Protein AF-A0A358MN19-F1 (afdb_monomer_lite)

Radius of gyration: 15.85 Å; chains: 1; bounding box: 38×30×49 Å

Structure (mmCIF, N/CA/C/O backbone):
data_AF-A0A358MN19-F1
#
_entry.id   AF-A0A358MN19-F1
#
loop_
_atom_site.group_PDB
_atom_site.id
_atom_site.type_symbol
_atom_site.label_atom_id
_atom_site.label_alt_id
_atom_site.label_comp_id
_atom_site.label_asym_id
_atom_site.label_entity_id
_atom_site.label_seq_id
_atom_site.pdbx_PDB_ins_code
_atom_site.Cartn_x
_atom_site.Cartn_y
_atom_site.Cartn_z
_atom_site.occupancy
_atom_site.B_iso_or_equiv
_atom_site.auth_seq_id
_atom_site.auth_comp_id
_atom_site.auth_asym_id
_atom_site.auth_atom_id
_atom_site.pdbx_PDB_model_num
ATOM 1 N N . MET A 1 1 ? -12.871 -6.082 -0.296 1.00 84.94 1 MET A N 1
ATOM 2 C CA . MET A 1 1 ? -11.988 -5.619 -1.390 1.00 84.94 1 MET A CA 1
ATOM 3 C C . MET A 1 1 ? -11.300 -6.821 -2.016 1.00 84.94 1 MET A C 1
ATOM 5 O O . MET A 1 1 ? -10.920 -7.725 -1.287 1.00 84.94 1 MET A O 1
ATOM 9 N N . THR A 1 2 ? -11.130 -6.836 -3.333 1.00 85.75 2 THR A N 1
ATOM 10 C CA . THR A 1 2 ? -10.336 -7.847 -4.039 1.00 85.75 2 THR A CA 1
ATOM 11 C C . THR A 1 2 ? -9.072 -7.194 -4.586 1.00 85.75 2 THR A C 1
ATOM 13 O O . THR A 1 2 ? -9.150 -6.105 -5.149 1.00 85.75 2 THR A O 1
ATOM 16 N N . VAL A 1 3 ? -7.920 -7.827 -4.403 1.00 84.62 3 VAL A N 1
ATOM 17 C CA . VAL A 1 3 ? -6.608 -7.352 -4.848 1.00 84.62 3 VAL A CA 1
ATOM 18 C C . VAL A 1 3 ? -6.085 -8.327 -5.893 1.00 84.62 3 VAL A C 1
ATOM 20 O O . VAL A 1 3 ? -5.994 -9.520 -5.626 1.00 84.62 3 VAL A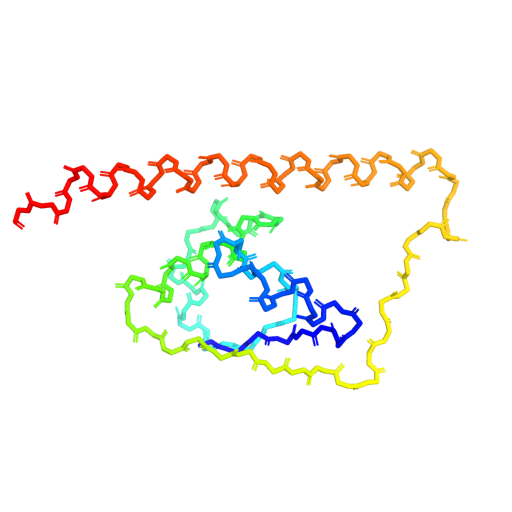 O 1
ATOM 23 N N . GLY A 1 4 ? -5.786 -7.826 -7.085 1.00 83.25 4 GLY A N 1
ATOM 24 C CA . GLY A 1 4 ? -5.181 -8.601 -8.157 1.00 83.25 4 GLY A CA 1
ATOM 25 C C . GLY A 1 4 ? -3.668 -8.632 -8.005 1.00 83.25 4 GLY A C 1
ATOM 26 O O . GLY A 1 4 ? -3.041 -7.575 -7.941 1.00 83.25 4 GLY A O 1
ATOM 27 N N . MET A 1 5 ? -3.074 -9.818 -7.954 1.00 76.31 5 MET A N 1
ATOM 28 C CA . MET A 1 5 ? -1.630 -10.009 -7.856 1.00 76.31 5 MET A CA 1
ATOM 29 C C . MET A 1 5 ? -1.084 -10.576 -9.152 1.00 76.31 5 MET A C 1
ATOM 31 O O . MET A 1 5 ? -1.734 -11.350 -9.847 1.00 76.31 5 MET A O 1
ATOM 35 N N . ILE A 1 6 ? 0.143 -10.182 -9.474 1.00 75.19 6 ILE A N 1
ATOM 36 C CA . ILE A 1 6 ? 0.849 -10.713 -10.633 1.00 75.19 6 ILE A CA 1
ATOM 37 C C . ILE A 1 6 ? 1.562 -12.001 -10.195 1.00 75.19 6 ILE A C 1
ATOM 39 O O . ILE A 1 6 ? 2.402 -11.933 -9.286 1.00 75.19 6 ILE A O 1
ATOM 43 N N . PRO A 1 7 ? 1.297 -13.152 -10.841 1.00 64.44 7 PRO A N 1
ATOM 44 C CA . PRO A 1 7 ? 1.733 -14.469 -10.364 1.00 64.44 7 PRO A CA 1
ATOM 45 C C . PRO A 1 7 ? 3.259 -14.613 -10.253 1.00 64.44 7 PRO A C 1
ATOM 47 O O . PRO A 1 7 ? 3.758 -15.342 -9.398 1.00 64.44 7 PRO A O 1
ATOM 50 N N . LYS A 1 8 ? 4.031 -13.836 -11.030 1.00 64.44 8 LYS A N 1
ATOM 51 C CA . LYS A 1 8 ? 5.508 -13.806 -10.987 1.00 64.44 8 LYS A CA 1
ATOM 52 C C . LYS A 1 8 ? 6.091 -13.524 -9.590 1.00 64.44 8 LYS A C 1
ATOM 54 O O . LYS A 1 8 ? 7.227 -13.909 -9.319 1.00 64.44 8 LYS A O 1
ATOM 59 N N . TRP A 1 9 ? 5.328 -12.876 -8.707 1.00 61.25 9 TRP A N 1
ATOM 60 C CA . TRP A 1 9 ? 5.757 -12.493 -7.355 1.00 61.25 9 TRP A CA 1
ATOM 61 C C . TRP A 1 9 ? 5.030 -13.254 -6.239 1.00 61.25 9 TRP A C 1
ATOM 63 O O . TRP A 1 9 ? 5.109 -12.856 -5.080 1.00 61.25 9 TRP A O 1
ATOM 73 N N . ARG A 1 10 ? 4.331 -14.351 -6.558 1.00 61.94 10 ARG A N 1
ATOM 74 C CA . ARG A 1 10 ? 3.505 -15.107 -5.605 1.00 61.94 10 ARG A CA 1
ATOM 75 C C . ARG A 1 10 ? 4.251 -15.523 -4.332 1.00 61.94 10 ARG A C 1
ATOM 77 O O . ARG A 1 10 ? 3.770 -15.257 -3.238 1.00 61.94 10 ARG A O 1
ATOM 84 N N . TRP A 1 11 ? 5.462 -16.059 -4.475 1.00 58.25 11 TRP A N 1
ATOM 85 C CA . TRP A 1 11 ? 6.314 -16.470 -3.351 1.00 58.25 11 TRP A CA 1
ATOM 86 C C . TRP A 1 11 ? 6.756 -15.293 -2.467 1.00 58.25 11 TRP A C 1
ATOM 88 O O . TRP A 1 11 ? 6.865 -15.436 -1.253 1.00 58.25 11 TRP A O 1
ATOM 98 N N . VAL A 1 12 ? 6.963 -14.106 -3.052 1.00 60.53 12 VAL A N 1
ATOM 99 C CA . VAL A 1 12 ? 7.254 -12.884 -2.286 1.00 60.53 12 VAL A CA 1
ATOM 100 C C . VAL A 1 12 ? 6.023 -12.449 -1.501 1.00 60.53 12 VAL A C 1
ATOM 102 O O . VAL A 1 12 ? 6.168 -11.970 -0.387 1.00 60.53 12 VAL A O 1
ATOM 105 N N . ASN A 1 13 ? 4.823 -12.611 -2.058 1.00 59.31 13 ASN A N 1
ATOM 106 C CA . ASN A 1 13 ? 3.578 -12.171 -1.428 1.00 59.31 13 ASN A CA 1
ATOM 107 C C . ASN A 1 13 ? 3.118 -13.105 -0.300 1.00 59.31 13 ASN A C 1
ATOM 109 O O . ASN A 1 13 ? 2.630 -12.621 0.715 1.00 59.31 13 ASN A O 1
ATOM 113 N N . GLU A 1 14 ? 3.306 -14.419 -0.452 1.00 60.03 14 GLU A N 1
ATOM 114 C CA . GLU A 1 14 ? 2.973 -15.419 0.575 1.00 60.03 14 GLU A CA 1
ATOM 115 C C . GLU A 1 14 ? 3.856 -15.283 1.831 1.00 60.03 14 GLU A C 1
ATOM 117 O O . GLU A 1 14 ? 3.375 -15.468 2.943 1.00 60.03 14 GLU A O 1
ATOM 122 N N . LEU A 1 15 ? 5.118 -14.859 1.688 1.00 52.31 15 LEU A N 1
ATOM 123 C CA . LEU A 1 15 ? 6.016 -14.571 2.821 1.00 52.31 15 LEU A CA 1
ATOM 124 C C . LEU A 1 15 ? 5.704 -13.243 3.536 1.00 52.31 15 LEU A C 1
ATOM 126 O O . LEU A 1 15 ? 6.325 -12.912 4.547 1.00 52.31 15 LEU A O 1
ATOM 130 N N . ASN A 1 16 ? 4.767 -12.459 3.005 1.00 54.06 16 ASN A N 1
ATOM 131 C CA . ASN A 1 16 ? 4.615 -11.041 3.301 1.00 54.06 16 ASN A CA 1
ATOM 132 C C . ASN A 1 16 ? 3.277 -10.684 3.949 1.00 54.06 16 ASN A C 1
ATOM 134 O O . ASN A 1 16 ? 2.753 -9.600 3.721 1.00 54.06 16 ASN A O 1
ATOM 138 N N . GLU A 1 17 ? 2.763 -11.516 4.855 1.00 52.00 17 GLU A N 1
ATOM 139 C CA . GLU A 1 17 ? 1.608 -11.149 5.700 1.00 52.00 17 GLU A CA 1
ATOM 140 C C . GLU A 1 17 ? 1.825 -9.825 6.472 1.00 52.00 17 GLU A C 1
ATOM 142 O O . GLU A 1 17 ? 0.878 -9.129 6.842 1.00 52.00 17 GLU A O 1
ATOM 147 N N . SER A 1 18 ? 3.090 -9.447 6.697 1.00 51.16 18 SER A N 1
ATOM 148 C CA . SER A 1 18 ? 3.480 -8.189 7.345 1.00 51.16 18 SER A CA 1
ATOM 149 C C . SER A 1 18 ? 3.706 -7.013 6.391 1.00 51.16 18 SER A C 1
ATOM 151 O O . SER A 1 18 ? 3.747 -5.874 6.865 1.00 51.16 18 SER A O 1
ATOM 153 N N . ILE A 1 19 ? 3.863 -7.252 5.084 1.00 58.16 19 ILE A N 1
ATOM 154 C CA . ILE A 1 19 ? 4.021 -6.179 4.098 1.00 58.16 19 ILE A CA 1
ATOM 155 C C . ILE A 1 19 ? 2.644 -5.846 3.536 1.00 58.16 19 ILE A C 1
ATOM 157 O O . ILE A 1 19 ? 1.864 -6.734 3.194 1.00 58.16 19 ILE A O 1
ATOM 161 N N . PRO A 1 20 ? 2.306 -4.559 3.457 1.00 61.53 20 PRO A N 1
ATOM 162 C CA . PRO A 1 20 ? 1.023 -4.185 2.921 1.00 61.53 20 PRO A CA 1
ATOM 163 C C . PRO A 1 20 ? 0.882 -4.592 1.453 1.00 61.53 20 PRO A C 1
ATOM 165 O O . PRO A 1 20 ? 1.823 -4.524 0.661 1.00 61.53 20 PRO A O 1
ATOM 168 N N . LEU A 1 21 ? -0.331 -5.027 1.105 1.00 67.88 21 LEU A N 1
ATOM 169 C CA . LEU A 1 21 ? -0.710 -5.422 -0.247 1.00 67.88 21 LEU A CA 1
ATOM 170 C C . LEU A 1 21 ? -0.635 -4.197 -1.160 1.00 67.88 21 LEU A C 1
ATOM 172 O O . LEU A 1 21 ? -1.612 -3.446 -1.270 1.00 67.88 21 LEU A O 1
ATOM 176 N N . LEU A 1 22 ? 0.536 -4.012 -1.764 1.00 68.38 22 LEU A N 1
ATOM 177 C CA . LEU A 1 22 ? 0.849 -2.951 -2.705 1.00 68.38 22 LEU A CA 1
A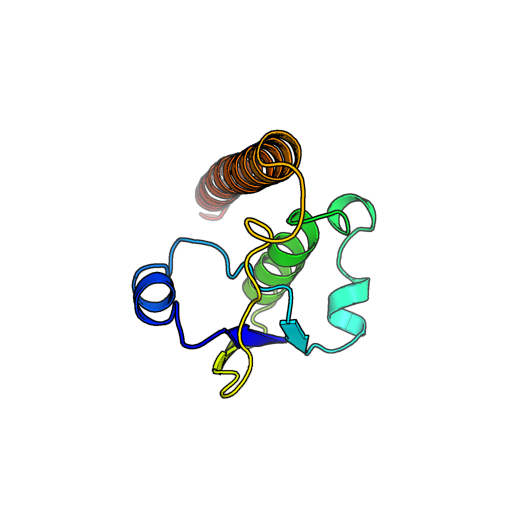TOM 178 C C . LEU A 1 22 ? 0.628 -3.476 -4.126 1.00 68.38 22 LEU A C 1
ATOM 180 O O . LEU A 1 22 ? 1.543 -3.972 -4.785 1.00 68.38 22 LEU A O 1
ATOM 184 N N . SER A 1 23 ? -0.624 -3.432 -4.564 1.00 74.25 23 SER A N 1
ATOM 185 C CA . SER A 1 23 ? -0.997 -3.698 -5.946 1.00 74.25 23 SER A CA 1
ATOM 186 C C . SER A 1 23 ? -1.925 -2.599 -6.429 1.00 74.25 23 SER A C 1
ATOM 188 O O . SER A 1 23 ? -2.977 -2.340 -5.837 1.00 74.25 23 SER A O 1
ATOM 190 N N . GLY A 1 24 ? -1.568 -2.014 -7.571 1.00 73.00 24 GLY A N 1
ATOM 191 C CA . GLY A 1 24 ? -2.400 -1.036 -8.266 1.00 73.00 24 GLY A CA 1
ATOM 192 C C . GLY A 1 24 ? -3.668 -1.634 -8.888 1.00 73.00 24 GLY A C 1
ATOM 193 O O . GLY A 1 24 ? -4.486 -0.890 -9.420 1.00 73.00 24 GLY A O 1
ATOM 194 N N . GLN A 1 25 ? -3.849 -2.959 -8.848 1.00 83.94 25 GLN A N 1
ATOM 195 C CA . GLN A 1 25 ? -5.011 -3.642 -9.419 1.00 83.94 25 GLN A CA 1
ATOM 196 C C . GLN A 1 25 ? -5.933 -4.112 -8.298 1.00 83.94 25 GLN A C 1
ATOM 198 O O . GLN A 1 25 ? -5.628 -5.066 -7.582 1.00 83.94 25 GLN A O 1
ATOM 203 N N . ARG A 1 26 ? -7.061 -3.421 -8.105 1.00 86.81 26 ARG A N 1
ATOM 204 C CA . ARG A 1 26 ? -7.996 -3.696 -7.006 1.00 86.81 26 ARG A CA 1
ATOM 205 C C . ARG A 1 26 ? -9.431 -3.463 -7.453 1.00 86.81 26 ARG A C 1
ATOM 207 O O . ARG A 1 26 ? -9.712 -2.517 -8.179 1.00 86.81 26 ARG A O 1
ATOM 214 N N . ALA A 1 27 ? -10.340 -4.294 -6.962 1.00 88.06 27 ALA 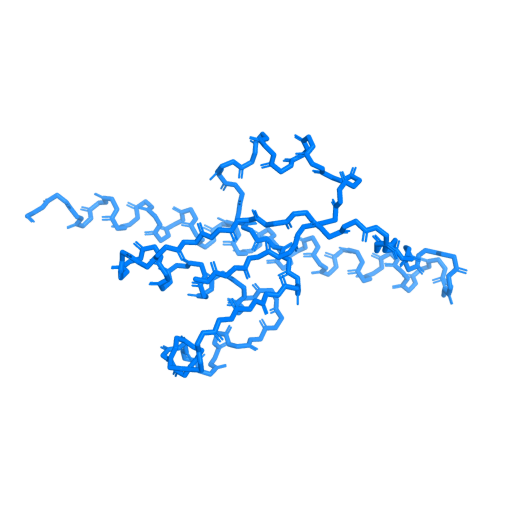A N 1
ATOM 215 C CA . ALA A 1 27 ? -11.774 -4.116 -7.121 1.00 88.06 27 ALA A CA 1
ATOM 216 C C . ALA A 1 27 ? -12.422 -3.933 -5.746 1.00 88.06 27 ALA A C 1
ATOM 218 O O . ALA A 1 27 ? -12.233 -4.734 -4.823 1.00 88.06 27 ALA A O 1
ATOM 219 N N . MET A 1 28 ? -13.197 -2.866 -5.587 1.00 88.38 28 MET A N 1
ATOM 220 C CA . MET A 1 28 ? -13.892 -2.570 -4.340 1.00 88.38 28 MET A CA 1
ATOM 221 C C . MET A 1 28 ? -15.170 -1.781 -4.581 1.00 88.38 28 MET A C 1
ATOM 223 O O . MET A 1 28 ? -15.349 -1.175 -5.634 1.00 88.38 28 MET A O 1
ATOM 227 N N . LYS A 1 29 ? -16.055 -1.785 -3.580 1.00 88.81 29 LYS A N 1
ATOM 228 C CA . LYS A 1 29 ? -17.223 -0.907 -3.575 1.00 88.81 29 LYS A CA 1
ATOM 229 C C . LYS A 1 29 ? -16.768 0.547 -3.492 1.00 88.81 29 LYS A C 1
ATOM 231 O O . LYS A 1 29 ? -15.854 0.859 -2.729 1.00 88.81 29 LYS A O 1
ATOM 236 N N . ARG A 1 30 ? -17.455 1.422 -4.226 1.00 89.25 30 ARG A N 1
ATOM 237 C CA . ARG A 1 30 ? -17.203 2.868 -4.228 1.00 89.25 30 ARG A CA 1
ATOM 238 C C . ARG A 1 30 ? -17.265 3.471 -2.824 1.00 89.25 30 ARG A C 1
ATOM 240 O O . ARG A 1 30 ? -16.390 4.248 -2.470 1.00 89.25 30 ARG A O 1
ATOM 247 N N . GLU A 1 31 ? -18.227 3.033 -2.019 1.00 89.19 31 GLU A N 1
ATOM 248 C CA . GLU A 1 31 ? -18.402 3.459 -0.624 1.00 89.19 31 GLU A CA 1
ATOM 249 C C . GLU A 1 31 ? -17.101 3.335 0.182 1.00 89.19 31 GLU A C 1
ATOM 251 O O . GLU A 1 31 ? -16.728 4.248 0.900 1.00 89.19 31 GLU A O 1
ATOM 256 N N . ILE A 1 32 ? -16.349 2.243 0.007 1.00 86.38 32 ILE A N 1
ATOM 257 C CA . ILE A 1 32 ? -15.090 2.006 0.730 1.00 86.38 32 ILE A CA 1
ATOM 258 C C . ILE A 1 32 ? -14.012 3.012 0.293 1.00 86.38 32 ILE A C 1
ATOM 260 O O . ILE A 1 32 ? -13.207 3.462 1.103 1.00 86.38 32 ILE A O 1
ATOM 264 N N . PHE A 1 33 ? -13.991 3.375 -0.990 1.00 87.06 33 PHE A N 1
ATOM 265 C CA . PHE A 1 33 ? -13.044 4.352 -1.525 1.00 87.06 33 PHE A CA 1
ATOM 266 C C . PHE A 1 33 ? -13.342 5.773 -1.032 1.00 87.06 33 PHE A C 1
ATOM 268 O O . PHE A 1 33 ? -12.426 6.526 -0.702 1.00 87.06 33 PHE A O 1
ATOM 275 N N . GLU A 1 34 ? -14.622 6.134 -0.949 1.00 88.69 34 GLU A N 1
ATOM 276 C CA . GLU A 1 34 ? -15.057 7.459 -0.497 1.00 88.69 34 GLU A CA 1
ATOM 277 C C . GLU A 1 34 ? -14.746 7.713 0.981 1.00 88.69 34 GLU A C 1
ATOM 279 O O . GLU A 1 34 ? -14.487 8.852 1.360 1.00 88.69 34 GLU A O 1
ATOM 284 N N . GLN A 1 35 ? -14.670 6.654 1.788 1.00 87.44 35 GLN A N 1
ATOM 285 C CA . GLN A 1 35 ? -14.330 6.725 3.212 1.00 87.44 35 GLN A CA 1
ATOM 286 C C . GLN A 1 35 ? -12.848 7.028 3.473 1.00 87.44 35 GLN A C 1
ATOM 288 O O . GLN A 1 35 ? -12.479 7.413 4.581 1.00 87.44 35 GLN A O 1
ATOM 293 N N . VAL A 1 36 ? -11.980 6.874 2.468 1.00 85.69 36 VAL A N 1
ATOM 294 C CA . VAL A 1 36 ? -10.569 7.250 2.591 1.00 85.69 36 VAL A CA 1
ATOM 295 C C . VAL A 1 36 ? -10.420 8.765 2.399 1.00 85.69 36 VAL A C 1
ATOM 297 O O . VAL A 1 36 ? -10.824 9.262 1.342 1.00 85.69 36 VAL A O 1
ATOM 300 N N . PRO A 1 37 ? -9.804 9.496 3.352 1.00 83.69 37 PRO A N 1
ATOM 301 C CA . PRO A 1 37 ? -9.532 10.929 3.228 1.00 83.69 37 PRO A CA 1
ATOM 302 C C . PRO A 1 37 ? -8.746 11.271 1.960 1.00 83.69 37 PRO A C 1
ATOM 304 O O . PRO A 1 37 ? -7.819 10.548 1.592 1.00 83.69 37 PRO A O 1
ATOM 307 N N . GLU A 1 38 ? -9.062 12.399 1.318 1.00 85.00 38 GLU A N 1
ATOM 308 C CA . GLU A 1 38 ? -8.411 12.811 0.064 1.00 85.00 38 GLU A CA 1
ATOM 309 C C . GLU A 1 38 ? -6.892 12.968 0.187 1.00 85.00 38 GLU A C 1
ATOM 311 O O . GLU A 1 38 ? -6.153 12.631 -0.742 1.00 85.00 38 GLU A O 1
ATOM 316 N N . ASP A 1 39 ? -6.407 13.390 1.354 1.00 81.62 39 ASP A N 1
ATOM 317 C CA . ASP A 1 39 ? -4.977 13.534 1.627 1.00 81.62 39 ASP A CA 1
ATOM 318 C C . ASP A 1 39 ? -4.213 12.212 1.538 1.00 81.62 39 ASP A C 1
ATOM 320 O O . ASP A 1 39 ? -3.041 12.202 1.158 1.00 81.62 39 ASP A O 1
ATOM 324 N N . LEU A 1 40 ? -4.892 11.097 1.822 1.00 80.06 40 LEU A N 1
ATOM 325 C CA . LEU A 1 40 ? -4.341 9.748 1.744 1.00 80.06 40 LEU A CA 1
ATOM 326 C C . LEU A 1 40 ? -4.549 9.105 0.368 1.00 80.06 40 LEU A C 1
ATOM 328 O O . LEU A 1 40 ? -4.011 8.032 0.117 1.00 80.06 40 LEU A O 1
ATOM 332 N N . ARG A 1 41 ? -5.255 9.754 -0.570 1.00 81.12 41 ARG A N 1
ATOM 333 C CA . ARG A 1 41 ? -5.488 9.228 -1.930 1.00 81.12 41 ARG A CA 1
ATOM 334 C C . ARG A 1 41 ? -4.299 9.419 -2.887 1.00 81.12 41 ARG A C 1
ATOM 336 O O . ARG A 1 41 ? -4.465 9.368 -4.104 1.00 81.12 41 ARG A O 1
ATOM 343 N N . LYS A 1 42 ? -3.086 9.651 -2.370 1.00 81.12 42 LYS A N 1
ATOM 344 C CA . LYS A 1 42 ? -1.903 10.023 -3.166 1.00 81.12 42 LYS A CA 1
ATOM 345 C C . LYS A 1 42 ? -0.846 8.919 -3.205 1.00 81.12 42 LYS A C 1
ATOM 347 O O . LYS A 1 42 ? -0.312 8.501 -2.179 1.00 81.12 42 LYS A O 1
ATOM 352 N N . GLY A 1 43 ? -0.454 8.521 -4.417 1.00 79.00 43 GLY A N 1
ATOM 353 C CA . GLY A 1 43 ? 0.602 7.524 -4.633 1.00 79.00 43 GLY A CA 1
ATOM 354 C C . GLY A 1 43 ? 0.312 6.221 -3.887 1.00 79.00 43 GLY A C 1
ATOM 355 O O . GLY A 1 43 ? -0.837 5.814 -3.793 1.00 79.00 43 GLY A O 1
ATOM 356 N N . TYR A 1 44 ? 1.336 5.602 -3.301 1.00 76.12 44 TYR A N 1
ATOM 357 C CA . TYR A 1 44 ? 1.185 4.346 -2.555 1.00 76.12 44 TYR A CA 1
ATOM 358 C C . TYR A 1 44 ? 0.386 4.480 -1.246 1.00 76.12 44 TYR A C 1
ATOM 360 O O . TYR A 1 44 ? -0.009 3.473 -0.676 1.00 76.12 44 TYR A O 1
ATOM 368 N N . GLN A 1 45 ? 0.105 5.699 -0.765 1.00 79.56 45 GLN A N 1
ATOM 369 C CA . GLN A 1 45 ? -0.634 5.905 0.491 1.00 79.56 45 GLN A CA 1
ATOM 370 C C . GLN A 1 45 ? -2.097 5.468 0.381 1.00 79.56 45 GLN A C 1
ATOM 372 O O . GLN A 1 45 ? -2.698 5.080 1.381 1.00 79.56 45 GLN A O 1
ATOM 377 N N . ILE A 1 46 ? -2.663 5.495 -0.829 1.00 85.62 46 ILE A N 1
ATOM 378 C CA . ILE A 1 46 ? -4.062 5.124 -1.038 1.00 85.62 46 ILE A CA 1
ATOM 379 C C . ILE A 1 46 ? -4.274 3.631 -0.828 1.00 85.62 46 ILE A C 1
ATOM 381 O O . ILE A 1 46 ? -5.226 3.221 -0.177 1.00 85.62 46 ILE A O 1
ATOM 385 N N . GLU A 1 47 ? -3.353 2.815 -1.330 1.00 84.06 47 GLU A N 1
ATOM 386 C CA . GLU A 1 47 ? -3.402 1.359 -1.222 1.00 84.06 47 GLU A CA 1
ATOM 387 C C . GLU A 1 47 ? -3.387 0.920 0.246 1.00 84.06 47 GLU A C 1
ATOM 389 O O . GLU A 1 47 ? -4.151 0.049 0.665 1.00 84.06 47 GLU A O 1
ATOM 394 N N . GLU A 1 48 ? -2.584 1.614 1.042 1.00 79.75 48 GLU A N 1
ATOM 395 C CA . GLU A 1 48 ? -2.479 1.449 2.485 1.00 79.75 48 GLU A CA 1
ATOM 396 C C . GLU A 1 48 ? -3.722 1.874 3.236 1.00 79.75 48 GLU A C 1
ATOM 398 O O . GLU A 1 48 ? -4.213 1.135 4.086 1.00 79.75 48 GLU A O 1
ATOM 403 N N . ALA A 1 49 ? -4.243 3.060 2.929 1.00 84.31 49 ALA A N 1
ATOM 404 C CA . ALA A 1 49 ? -5.433 3.571 3.583 1.00 84.31 49 ALA A CA 1
ATOM 405 C C . ALA A 1 49 ? -6.636 2.654 3.319 1.00 84.31 49 ALA A C 1
ATOM 407 O O . ALA A 1 49 ? -7.410 2.376 4.233 1.00 84.31 49 ALA A O 1
ATOM 408 N N . LEU A 1 50 ? -6.749 2.110 2.102 1.00 86.44 50 LEU A N 1
ATOM 409 C CA . LEU A 1 50 ? -7.783 1.141 1.739 1.00 86.44 50 LEU A CA 1
ATOM 410 C C . LEU A 1 50 ? -7.591 -0.203 2.460 1.00 86.44 50 LEU A C 1
ATOM 412 O O . LEU A 1 50 ? -8.572 -0.783 2.931 1.00 86.44 50 LEU A O 1
ATOM 416 N N . ASN A 1 51 ? -6.350 -0.693 2.581 1.00 83.12 51 ASN A N 1
ATOM 417 C CA . ASN A 1 51 ? -6.028 -1.883 3.379 1.00 83.12 51 ASN A CA 1
ATOM 418 C C . ASN A 1 51 ? -6.402 -1.690 4.853 1.00 83.12 51 ASN A C 1
ATOM 420 O O . ASN A 1 51 ? -7.104 -2.527 5.421 1.00 83.12 51 ASN A O 1
ATOM 424 N N . TYR A 1 52 ? -5.964 -0.581 5.452 1.00 81.50 52 TYR A N 1
ATOM 425 C CA . TYR A 1 52 ? -6.229 -0.249 6.848 1.00 81.50 52 TYR A CA 1
ATOM 426 C C . TYR A 1 52 ? -7.727 -0.122 7.108 1.00 81.50 52 TYR A C 1
ATOM 428 O O . TYR A 1 52 ? -8.233 -0.770 8.016 1.00 81.50 52 TYR A O 1
ATOM 436 N N . TYR A 1 53 ? -8.451 0.622 6.267 1.00 85.81 53 TYR A N 1
ATOM 437 C CA . TYR A 1 53 ? -9.899 0.766 6.388 1.00 85.81 53 TYR A CA 1
ATOM 438 C C . TYR A 1 53 ? -10.614 -0.588 6.309 1.00 85.81 53 TYR A C 1
ATOM 440 O O . TYR A 1 53 ? -11.509 -0.860 7.108 1.00 85.81 53 TYR A O 1
ATOM 448 N N . CYS A 1 54 ? -10.221 -1.462 5.376 1.00 83.75 54 CYS A N 1
ATOM 449 C CA . CYS A 1 54 ? -10.823 -2.791 5.293 1.00 83.75 54 CYS A CA 1
ATOM 450 C C . CYS A 1 54 ? -10.521 -3.630 6.545 1.00 83.75 54 CYS A C 1
ATOM 452 O O . CYS A 1 54 ? -11.416 -4.312 7.035 1.00 83.75 54 CYS A O 1
ATOM 454 N N . GLN A 1 55 ? -9.299 -3.543 7.083 1.00 81.12 55 GLN A N 1
ATOM 455 C CA . GLN A 1 55 ? -8.887 -4.253 8.296 1.00 81.12 55 GLN A CA 1
ATOM 456 C C . GLN A 1 55 ? -9.586 -3.729 9.561 1.00 81.12 55 GLN A C 1
ATOM 458 O O . GLN A 1 55 ? -9.888 -4.517 10.447 1.00 81.12 55 GLN A O 1
ATOM 463 N N . THR A 1 56 ? -9.855 -2.425 9.671 1.00 81.69 56 THR A N 1
ATOM 464 C CA . THR A 1 56 ? -10.530 -1.849 10.848 1.00 81.69 56 THR A CA 1
ATOM 465 C C . THR A 1 56 ? -12.044 -2.005 10.843 1.00 81.69 56 THR A C 1
ATOM 467 O O . THR A 1 56 ? -12.649 -1.866 11.896 1.00 81.69 56 THR A O 1
ATOM 470 N N . ASN A 1 57 ? -12.652 -2.247 9.681 1.00 83.38 57 ASN A N 1
ATOM 471 C CA . ASN A 1 57 ? -14.106 -2.371 9.522 1.00 83.38 57 ASN A CA 1
ATOM 472 C C . ASN A 1 57 ? -14.543 -3.819 9.224 1.00 83.38 57 ASN A C 1
ATOM 474 O O . ASN A 1 57 ? -15.591 -4.021 8.603 1.00 83.38 57 ASN A O 1
ATOM 478 N N . ASP A 1 58 ? -13.704 -4.806 9.571 1.00 80.81 58 ASP A N 1
ATOM 479 C CA . ASP A 1 58 ? -13.922 -6.248 9.356 1.00 80.81 58 ASP A CA 1
ATOM 480 C C . ASP A 1 58 ? -14.380 -6.610 7.928 1.00 80.81 58 ASP A C 1
ATOM 482 O O . ASP A 1 58 ? -15.124 -7.564 7.679 1.00 80.81 58 ASP A O 1
ATOM 486 N N . GLN A 1 59 ? -13.926 -5.838 6.937 1.00 83.25 59 GLN A N 1
ATOM 487 C CA . GLN A 1 59 ? -14.265 -6.065 5.538 1.00 83.25 59 GLN A CA 1
ATOM 488 C C . GLN A 1 59 ? -13.370 -7.161 4.966 1.00 83.25 59 GLN A C 1
ATOM 490 O O . GLN A 1 59 ? -12.143 -7.084 5.026 1.00 83.25 59 GLN A O 1
ATOM 495 N N . ARG A 1 60 ? -13.969 -8.155 4.298 1.00 81.12 60 ARG A N 1
ATOM 496 C CA . ARG A 1 60 ? -13.192 -9.221 3.648 1.00 81.12 60 ARG A CA 1
ATOM 497 C C . ARG A 1 60 ? -12.270 -8.661 2.562 1.00 81.12 60 ARG A C 1
ATOM 499 O O . ARG A 1 60 ? -12.740 -8.068 1.584 1.00 81.12 60 ARG A O 1
ATOM 506 N N . VAL A 1 61 ? -10.969 -8.914 2.703 1.00 81.56 61 VAL A N 1
ATOM 507 C CA . VAL A 1 61 ? -9.953 -8.686 1.669 1.00 81.56 61 VAL A CA 1
ATOM 508 C C . VAL A 1 61 ? -9.581 -10.031 1.052 1.00 81.56 61 VAL A C 1
ATOM 510 O O . VAL A 1 61 ? -9.246 -10.964 1.773 1.00 81.56 61 VAL A O 1
ATOM 513 N N . LYS A 1 62 ? -9.695 -10.156 -0.273 1.00 82.06 62 LYS A N 1
ATOM 514 C CA . LYS A 1 62 ? -9.298 -11.358 -1.019 1.00 82.06 62 LYS A CA 1
ATOM 515 C C . LYS A 1 62 ? -8.217 -11.014 -2.027 1.00 82.06 62 LYS A C 1
ATOM 517 O O . LYS A 1 62 ? -8.288 -9.968 -2.666 1.00 82.06 62 LYS A O 1
ATOM 522 N N . THR A 1 63 ? -7.280 -11.925 -2.206 1.00 79.69 63 THR A N 1
ATOM 523 C CA . THR A 1 63 ? -6.214 -11.817 -3.198 1.00 79.69 63 THR A CA 1
ATOM 524 C C . THR A 1 63 ? -6.514 -12.795 -4.329 1.00 79.69 63 THR A C 1
ATOM 526 O O . THR A 1 63 ? -6.841 -13.948 -4.055 1.00 79.69 63 THR A O 1
ATOM 529 N N . ILE A 1 64 ? -6.474 -12.334 -5.577 1.00 82.31 64 ILE A N 1
ATOM 530 C CA . ILE A 1 64 ? -6.636 -13.170 -6.773 1.00 82.31 64 ILE A CA 1
ATOM 531 C C . ILE A 1 64 ? -5.393 -13.037 -7.643 1.00 82.31 64 ILE A C 1
ATOM 533 O O . ILE A 1 64 ? -4.869 -11.934 -7.789 1.00 82.31 64 ILE A O 1
ATOM 537 N N . ASP A 1 65 ? -4.935 -14.137 -8.227 1.00 79.00 65 ASP A N 1
ATOM 538 C CA . ASP A 1 65 ? -3.862 -14.088 -9.215 1.00 79.00 65 ASP A CA 1
ATOM 539 C C . ASP A 1 65 ? -4.442 -13.686 -10.572 1.00 79.00 65 ASP A C 1
ATOM 541 O O . ASP A 1 65 ? -5.491 -14.173 -10.997 1.00 79.00 65 ASP A O 1
ATOM 545 N N . LEU A 1 66 ? -3.778 -12.740 -11.228 1.00 78.75 66 LEU A N 1
ATOM 546 C CA . LEU A 1 66 ? -4.135 -12.272 -12.557 1.00 78.75 66 LEU A CA 1
ATOM 547 C C . LEU A 1 66 ? -3.189 -12.902 -13.574 1.00 78.75 66 LEU A C 1
ATOM 549 O O . LEU A 1 66 ? -2.132 -12.356 -13.904 1.00 78.75 66 LEU A O 1
ATOM 553 N N . ASP A 1 67 ? -3.586 -14.080 -14.043 1.00 70.75 67 ASP A N 1
ATOM 554 C CA . ASP A 1 67 ? -2.853 -14.835 -15.050 1.00 70.75 67 ASP A CA 1
ATOM 555 C C . ASP A 1 67 ? -2.848 -14.100 -16.399 1.00 70.75 67 ASP A C 1
ATOM 557 O O . ASP A 1 67 ? -3.833 -13.488 -16.812 1.00 70.75 67 ASP A O 1
ATOM 561 N N . GLY A 1 68 ? -1.705 -14.134 -17.087 1.00 70.38 68 GLY A N 1
ATOM 562 C CA . GLY A 1 68 ? -1.524 -13.487 -18.392 1.00 70.38 68 GLY A CA 1
ATOM 563 C C . GLY A 1 68 ? -1.174 -11.994 -18.349 1.00 70.38 68 GLY A C 1
ATOM 564 O O . GLY A 1 68 ? -0.964 -11.397 -19.403 1.00 70.38 68 GLY A O 1
ATOM 565 N N . ILE A 1 69 ? -1.057 -11.379 -17.164 1.00 68.44 69 ILE A N 1
ATOM 566 C CA . ILE A 1 69 ? -0.569 -9.999 -17.035 1.00 68.44 69 ILE A CA 1
ATOM 567 C C . ILE A 1 69 ? 0.934 -10.002 -16.749 1.00 68.44 69 ILE A C 1
ATOM 569 O O . ILE A 1 69 ? 1.374 -10.268 -15.631 1.00 68.44 69 ILE A O 1
ATOM 573 N N . GLU A 1 70 ? 1.739 -9.626 -17.741 1.00 61.97 70 GLU A N 1
ATOM 574 C CA . GLU A 1 70 ? 3.157 -9.337 -17.529 1.00 61.97 70 GLU A CA 1
ATOM 575 C C . GLU A 1 70 ? 3.371 -7.848 -17.241 1.00 61.97 70 GLU A C 1
ATOM 577 O O . GLU A 1 70 ? 3.027 -6.970 -18.036 1.00 61.97 70 GLU A O 1
ATOM 582 N N . HIS A 1 71 ? 3.978 -7.537 -16.092 1.00 62.78 71 HIS A N 1
ATOM 583 C CA . HIS A 1 71 ? 4.428 -6.176 -15.831 1.00 62.78 71 HIS A CA 1
ATOM 584 C C . HIS A 1 71 ? 5.686 -5.899 -16.655 1.00 62.78 71 HIS A C 1
ATOM 586 O O . HIS A 1 71 ? 6.774 -6.379 -16.325 1.00 62.78 71 HIS A O 1
ATOM 592 N N . LEU A 1 72 ? 5.547 -5.103 -17.717 1.00 58.56 72 LEU A N 1
ATOM 593 C CA . LEU A 1 72 ? 6.694 -4.562 -18.435 1.00 58.56 72 LEU A CA 1
ATOM 594 C C . LEU A 1 72 ? 7.511 -3.710 -17.459 1.00 58.56 72 LEU A C 1
ATOM 596 O O . LEU A 1 72 ? 7.070 -2.649 -17.012 1.00 58.56 72 LEU A O 1
ATOM 600 N N . GLN A 1 73 ? 8.705 -4.184 -17.109 1.00 56.22 73 GLN A N 1
ATOM 601 C CA . GLN A 1 73 ? 9.628 -3.419 -16.280 1.00 56.22 73 GLN A CA 1
ATOM 602 C C . GLN A 1 73 ? 9.924 -2.089 -16.981 1.00 56.22 73 GLN A C 1
ATOM 604 O O . GLN A 1 73 ? 10.051 -2.045 -18.200 1.00 56.22 73 GLN A O 1
ATOM 609 N N . LYS A 1 74 ? 10.017 -0.989 -16.226 1.00 54.16 74 LYS A N 1
ATOM 610 C CA . LYS A 1 74 ? 10.307 0.351 -16.781 1.00 54.16 74 LYS A CA 1
ATOM 611 C C . LYS A 1 74 ? 11.754 0.497 -17.276 1.00 54.16 74 LYS A C 1
ATOM 613 O O . LYS A 1 74 ? 12.061 1.429 -18.010 1.00 54.16 74 LYS A O 1
ATOM 618 N N . ILE A 1 75 ? 12.622 -0.440 -16.899 1.00 54.16 75 ILE A N 1
ATOM 619 C CA . ILE A 1 75 ? 14.073 -0.429 -17.129 1.00 54.16 75 ILE A CA 1
ATOM 620 C C . ILE A 1 75 ? 14.487 -0.418 -18.620 1.00 54.16 75 ILE A C 1
ATOM 622 O O . ILE A 1 75 ? 15.426 0.306 -18.935 1.00 54.16 75 ILE A O 1
ATOM 626 N N . PRO A 1 76 ? 13.820 -1.112 -19.565 1.00 52.59 76 PRO A N 1
ATOM 627 C CA . PRO A 1 76 ? 14.215 -1.100 -20.968 1.00 52.59 76 PRO A CA 1
ATOM 628 C C . PRO A 1 76 ? 13.620 0.068 -21.779 1.00 52.59 76 PRO A C 1
ATOM 630 O O . PRO A 1 76 ? 13.931 0.179 -22.959 1.00 52.59 76 PRO A O 1
ATOM 633 N N . LYS A 1 77 ? 12.758 0.930 -21.203 1.00 55.72 77 LYS A N 1
ATOM 634 C CA . LYS A 1 77 ? 12.004 1.955 -21.965 1.00 55.72 77 LYS A CA 1
ATOM 635 C C . LYS A 1 77 ? 12.437 3.411 -21.750 1.00 55.72 77 LYS A C 1
ATOM 637 O O . LYS A 1 77 ? 11.991 4.269 -22.505 1.00 55.72 77 LYS A O 1
ATOM 642 N N . SER A 1 78 ? 13.290 3.732 -20.778 1.00 51.53 78 SER A N 1
ATOM 643 C CA . SER A 1 78 ? 13.798 5.102 -20.614 1.00 51.53 78 SER A CA 1
ATOM 644 C C . SER A 1 78 ? 15.230 5.114 -20.096 1.00 51.53 78 SER A C 1
ATOM 646 O O . SER A 1 78 ? 15.610 4.242 -19.320 1.00 51.53 78 SER A O 1
ATOM 648 N N . ASN A 1 79 ? 16.011 6.119 -20.518 1.00 61.25 79 ASN A N 1
ATOM 649 C CA . ASN A 1 79 ? 17.380 6.405 -20.068 1.00 61.25 79 ASN A CA 1
ATOM 650 C C . ASN A 1 79 ? 17.622 5.910 -18.635 1.00 61.25 79 ASN A C 1
ATOM 652 O O . ASN A 1 79 ? 16.965 6.402 -17.716 1.00 61.25 79 ASN A O 1
ATOM 656 N N . PHE A 1 80 ? 18.547 4.964 -18.454 1.00 62.78 80 PHE A N 1
ATOM 657 C CA . PHE A 1 80 ? 18.819 4.211 -17.217 1.00 62.78 80 PHE A CA 1
ATOM 658 C C . PHE A 1 80 ? 18.725 5.047 -15.919 1.00 62.78 80 PHE A C 1
ATOM 660 O O . PHE A 1 80 ? 18.111 4.637 -14.934 1.00 62.78 80 PHE A O 1
ATOM 667 N N . LEU A 1 81 ? 19.235 6.282 -15.953 1.00 67.12 81 LEU A N 1
ATOM 668 C CA . LEU A 1 81 ? 19.212 7.252 -14.848 1.00 67.12 81 LEU A CA 1
ATOM 669 C C . LEU A 1 81 ? 17.798 7.698 -14.419 1.00 67.12 81 LEU A C 1
ATOM 671 O O . LEU A 1 81 ? 17.546 7.925 -13.236 1.00 67.12 81 LEU A O 1
ATOM 675 N N . SER A 1 82 ? 16.866 7.837 -15.363 1.00 67.38 82 SER A N 1
ATOM 676 C CA . SER A 1 82 ? 15.470 8.226 -15.104 1.00 67.38 82 SER A CA 1
ATOM 677 C C . SER A 1 82 ? 14.669 7.090 -14.466 1.00 67.38 82 SER A C 1
ATOM 679 O O . SER A 1 82 ? 13.921 7.322 -13.513 1.00 67.38 82 SER A O 1
ATOM 681 N N . GLY A 1 83 ? 14.891 5.856 -14.932 1.00 65.12 83 GLY A N 1
ATOM 682 C CA . GLY A 1 83 ? 14.308 4.655 -14.344 1.00 65.12 83 GLY A CA 1
ATOM 683 C C . GLY A 1 83 ? 14.781 4.464 -12.904 1.00 65.12 83 GLY A C 1
ATOM 684 O O . GLY A 1 83 ? 13.959 4.278 -12.008 1.00 65.12 83 GLY A O 1
ATOM 685 N N . LEU A 1 84 ? 16.086 4.626 -12.661 1.00 75.50 84 LEU A N 1
ATOM 686 C CA . LEU A 1 84 ?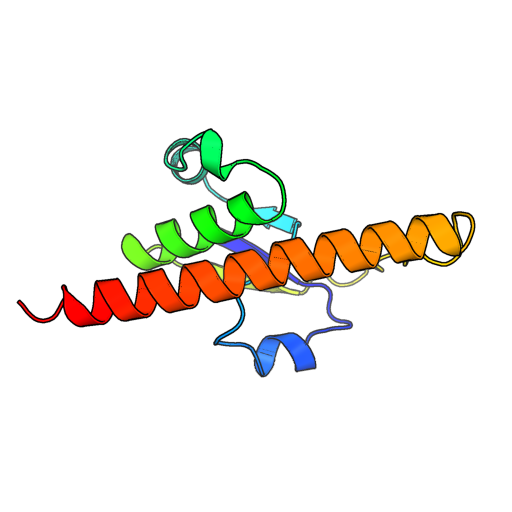 16.687 4.475 -11.337 1.00 75.50 84 LEU A CA 1
ATOM 687 C C . LEU A 1 84 ? 16.124 5.481 -10.315 1.00 75.50 84 LEU A C 1
ATOM 689 O O . LEU A 1 84 ? 15.736 5.089 -9.216 1.00 75.50 84 LEU A O 1
ATOM 693 N N . LYS A 1 85 ? 15.985 6.766 -10.684 1.00 78.38 85 LYS A N 1
ATOM 694 C CA . LYS A 1 85 ? 15.341 7.780 -9.821 1.00 78.38 85 LYS A CA 1
ATOM 695 C C . LYS A 1 85 ? 13.891 7.420 -9.485 1.00 78.38 85 LYS A C 1
ATOM 697 O O . LYS A 1 85 ? 13.455 7.630 -8.354 1.00 78.38 85 LYS A O 1
ATOM 702 N N . GLY A 1 86 ? 13.150 6.864 -10.446 1.00 72.94 86 GLY A N 1
ATOM 703 C CA . GLY A 1 86 ? 11.792 6.365 -10.226 1.00 72.94 86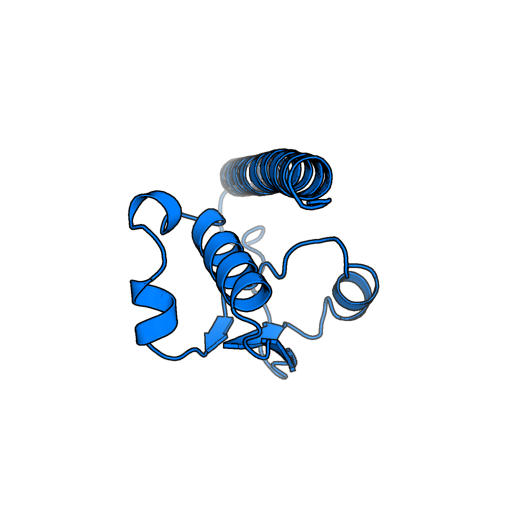 GLY A CA 1
ATOM 704 C C . GLY A 1 86 ? 11.745 5.220 -9.211 1.00 72.94 86 GLY A C 1
ATOM 705 O O . GLY A 1 86 ? 10.913 5.248 -8.304 1.00 72.94 86 GLY A O 1
ATOM 706 N N . TYR A 1 87 ? 12.675 4.266 -9.315 1.00 76.62 87 TYR A N 1
ATOM 707 C CA . TYR A 1 87 ? 12.818 3.170 -8.353 1.00 76.62 87 TYR A CA 1
ATOM 708 C C . TYR A 1 87 ? 13.165 3.674 -6.950 1.00 76.62 87 TYR A C 1
ATOM 710 O O . TYR A 1 87 ? 12.489 3.299 -5.997 1.00 76.62 87 TYR A O 1
ATOM 718 N N . PHE A 1 88 ? 14.139 4.578 -6.811 1.00 80.88 88 PHE A N 1
ATOM 719 C CA . PHE A 1 88 ? 14.474 5.167 -5.510 1.00 80.88 88 PHE A CA 1
ATOM 720 C C . PHE A 1 88 ? 13.296 5.926 -4.895 1.00 80.88 88 PHE A C 1
ATOM 722 O O . PHE A 1 88 ? 13.018 5.772 -3.707 1.00 80.88 88 PHE A O 1
ATOM 729 N N . LYS A 1 89 ? 12.557 6.702 -5.698 1.00 79.81 89 LYS A N 1
ATOM 730 C CA . LYS A 1 89 ? 11.365 7.419 -5.227 1.00 79.81 89 LYS A CA 1
ATOM 731 C C . LYS A 1 89 ? 10.279 6.456 -4.741 1.00 79.81 89 LYS A C 1
ATOM 733 O O . LYS A 1 89 ? 9.663 6.723 -3.713 1.00 79.81 89 LYS A O 1
ATOM 738 N N . MET A 1 90 ? 10.062 5.345 -5.446 1.00 80.06 90 MET A N 1
ATOM 739 C CA . MET A 1 90 ? 9.133 4.295 -5.022 1.00 80.06 90 MET A CA 1
ATOM 740 C C . MET A 1 90 ? 9.590 3.646 -3.714 1.00 80.06 90 MET A C 1
ATOM 742 O O . MET A 1 90 ? 8.814 3.613 -2.765 1.00 80.06 90 MET A O 1
ATOM 746 N N . ILE A 1 91 ? 10.843 3.183 -3.645 1.00 81.19 91 ILE A N 1
ATOM 747 C CA . ILE A 1 91 ? 11.407 2.549 -2.444 1.00 81.19 91 ILE A CA 1
ATOM 748 C C . ILE A 1 91 ? 11.271 3.486 -1.242 1.00 81.19 91 ILE A C 1
ATOM 750 O O . ILE A 1 91 ? 10.835 3.058 -0.179 1.00 81.19 91 ILE A O 1
ATOM 754 N N . TRP A 1 92 ? 11.555 4.778 -1.418 1.00 83.75 92 TRP A N 1
ATOM 755 C CA . TRP A 1 92 ? 11.390 5.781 -0.369 1.00 83.75 92 TRP A CA 1
ATOM 756 C C . TRP A 1 92 ? 9.934 5.934 0.088 1.00 83.75 92 TRP A C 1
ATOM 758 O O . TRP A 1 92 ? 9.659 6.007 1.285 1.00 83.75 92 TRP A O 1
ATOM 768 N N . GLN A 1 93 ? 8.987 5.980 -0.853 1.00 79.06 93 GLN A N 1
ATOM 769 C CA . GLN A 1 93 ? 7.562 6.081 -0.532 1.00 79.06 93 GLN A CA 1
ATOM 770 C C . GLN A 1 93 ? 7.065 4.847 0.230 1.00 79.06 93 GLN A C 1
ATOM 772 O O . GLN A 1 93 ? 6.393 5.006 1.249 1.00 79.06 93 GLN A O 1
ATOM 777 N N . VAL A 1 94 ? 7.448 3.646 -0.212 1.00 78.94 94 VAL A N 1
ATOM 778 C CA . VAL A 1 94 ? 7.109 2.379 0.453 1.00 78.94 94 VAL A CA 1
ATOM 779 C C . VAL A 1 94 ? 7.757 2.296 1.837 1.00 78.94 94 VAL A C 1
ATOM 781 O O . VAL A 1 94 ? 7.082 1.969 2.808 1.00 78.94 94 VAL A O 1
ATOM 784 N N . ALA A 1 95 ? 9.030 2.674 1.975 1.00 80.94 95 ALA A N 1
ATOM 785 C CA . ALA A 1 95 ? 9.720 2.688 3.264 1.00 80.94 95 ALA A CA 1
ATOM 786 C C . ALA A 1 95 ? 9.059 3.655 4.258 1.00 80.94 95 ALA A C 1
ATOM 788 O O . ALA A 1 95 ? 8.825 3.297 5.411 1.00 80.94 95 ALA A O 1
ATOM 789 N N . LYS A 1 96 ? 8.694 4.865 3.811 1.00 82.00 96 LYS A N 1
ATOM 790 C CA . LYS A 1 96 ? 7.990 5.846 4.648 1.00 82.00 96 LYS A CA 1
ATOM 791 C C . LYS A 1 96 ? 6.651 5.297 5.139 1.00 82.00 96 LYS A C 1
ATOM 793 O O . LYS A 1 96 ? 6.342 5.418 6.320 1.00 82.00 96 LYS A O 1
ATOM 798 N N . ILE A 1 97 ? 5.879 4.690 4.242 1.00 75.62 97 ILE A N 1
ATOM 799 C CA . ILE A 1 97 ? 4.616 4.024 4.571 1.00 75.62 97 ILE A CA 1
ATOM 800 C C . ILE A 1 97 ? 4.837 2.931 5.613 1.00 75.62 97 ILE A C 1
ATOM 802 O O . ILE A 1 97 ? 4.124 2.890 6.611 1.00 75.62 97 ILE A O 1
ATOM 806 N N . PHE A 1 98 ? 5.846 2.084 5.413 1.00 75.69 98 PHE A N 1
ATOM 807 C CA . PHE A 1 98 ? 6.139 0.974 6.308 1.00 75.69 98 PHE A CA 1
ATOM 808 C C . PHE A 1 98 ? 6.486 1.458 7.721 1.00 75.69 98 PHE A C 1
ATOM 810 O O . PHE A 1 98 ? 5.964 0.937 8.706 1.00 75.69 98 PHE A O 1
ATOM 817 N N . VAL A 1 99 ? 7.309 2.507 7.826 1.00 79.94 99 VAL A N 1
ATOM 818 C CA . VAL A 1 99 ? 7.645 3.151 9.103 1.00 79.94 99 VAL A CA 1
ATOM 819 C C . VAL A 1 99 ? 6.390 3.719 9.764 1.00 79.94 99 VAL A C 1
ATOM 821 O O . VAL A 1 99 ? 6.113 3.392 10.916 1.00 79.94 99 VAL A O 1
ATOM 824 N N . VAL A 1 100 ? 5.596 4.511 9.037 1.00 77.00 100 VAL A N 1
ATOM 825 C CA . VAL A 1 100 ? 4.354 5.104 9.561 1.00 77.00 100 VAL A CA 1
ATOM 826 C C . VAL A 1 100 ? 3.386 4.020 10.033 1.00 77.00 100 VAL A C 1
ATOM 828 O O . VAL A 1 100 ? 2.867 4.119 11.138 1.00 77.00 100 VAL A O 1
ATOM 831 N N . MET A 1 101 ? 3.192 2.952 9.260 1.00 68.69 101 MET A N 1
ATOM 832 C CA . MET A 1 101 ? 2.325 1.836 9.639 1.00 68.69 101 MET A CA 1
ATOM 833 C C . MET A 1 101 ? 2.829 1.092 10.865 1.00 68.69 101 MET A C 1
ATOM 835 O O . MET A 1 101 ? 2.029 0.710 11.716 1.00 68.69 101 MET A O 1
ATOM 839 N N . ARG A 1 102 ? 4.144 0.892 10.991 1.00 73.44 102 ARG A N 1
ATOM 840 C CA . ARG A 1 102 ? 4.719 0.267 12.183 1.00 73.44 102 ARG A CA 1
ATOM 841 C C . ARG A 1 102 ? 4.469 1.133 13.414 1.00 73.44 102 ARG A C 1
ATOM 843 O O . ARG A 1 102 ? 4.044 0.593 14.429 1.00 73.44 102 ARG A O 1
ATOM 850 N N . PHE A 1 103 ? 4.612 2.452 13.297 1.00 76.50 103 PHE A N 1
ATOM 851 C CA . PHE A 1 103 ? 4.233 3.388 14.356 1.00 76.50 103 PHE A CA 1
ATOM 852 C C . PHE A 1 103 ? 2.731 3.355 14.662 1.00 76.50 103 PHE A C 1
ATOM 854 O O . PHE A 1 103 ? 2.375 3.199 15.821 1.00 76.50 103 PHE A O 1
ATOM 861 N N . VAL A 1 104 ? 1.845 3.422 13.662 1.00 71.06 104 VAL A N 1
ATOM 862 C CA . VAL A 1 104 ? 0.382 3.396 13.862 1.00 71.06 104 VAL A CA 1
ATOM 863 C C . VAL A 1 104 ? -0.076 2.078 14.485 1.00 71.06 104 VAL A C 1
ATOM 865 O O . VAL A 1 104 ? -0.884 2.090 15.408 1.00 71.06 104 VAL A O 1
ATOM 868 N N . ARG A 1 105 ? 0.458 0.934 14.037 1.00 68.50 105 ARG A N 1
ATOM 869 C CA . ARG A 1 105 ? 0.163 -0.382 14.624 1.00 68.50 105 ARG A CA 1
ATOM 870 C C . ARG A 1 105 ? 0.658 -0.485 16.063 1.00 68.50 105 ARG A C 1
ATOM 872 O O . ARG A 1 105 ? -0.096 -0.953 16.906 1.00 68.50 105 ARG A O 1
ATOM 879 N N . ILE A 1 106 ? 1.879 -0.027 16.353 1.00 71.19 106 ILE A N 1
ATOM 880 C CA . ILE A 1 106 ? 2.428 0.003 17.719 1.00 71.19 106 ILE A CA 1
ATOM 881 C C . ILE A 1 106 ? 1.595 0.928 18.613 1.00 71.19 106 ILE A C 1
ATOM 883 O O . ILE A 1 106 ? 1.259 0.558 19.730 1.00 71.19 106 ILE A O 1
ATOM 887 N N . PHE A 1 107 ? 1.209 2.101 18.117 1.00 66.00 107 PHE A N 1
ATOM 888 C CA . PHE A 1 107 ? 0.428 3.076 18.875 1.00 66.00 107 PHE A CA 1
ATOM 889 C C . PHE A 1 107 ? -1.006 2.593 19.121 1.00 66.00 107 PHE A C 1
ATOM 891 O O . PHE A 1 107 ? -1.520 2.714 20.227 1.00 66.00 107 PHE A O 1
ATOM 898 N N . LYS A 1 108 ? -1.635 1.956 18.125 1.00 61.28 108 LYS A N 1
ATOM 899 C CA . LYS A 1 108 ? -2.932 1.291 18.296 1.00 61.28 108 LYS A CA 1
ATOM 900 C C . LYS A 1 108 ? -2.833 0.103 19.252 1.00 61.28 108 LYS A C 1
ATOM 902 O O . LYS A 1 108 ? -3.750 -0.096 20.031 1.00 61.28 108 LYS A O 1
ATOM 907 N N . PHE A 1 109 ? -1.742 -0.663 19.227 1.00 58.31 109 PHE A N 1
ATOM 908 C CA . PHE A 1 109 ? -1.495 -1.727 20.204 1.00 58.31 109 PHE A CA 1
ATOM 909 C C . PHE A 1 109 ? -1.344 -1.166 21.628 1.00 58.31 109 PHE A C 1
ATOM 911 O O . PHE A 1 109 ? -1.879 -1.741 22.564 1.00 58.31 109 PHE A O 1
ATOM 918 N N . LEU A 1 110 ? -0.692 -0.009 21.776 1.00 55.84 110 LEU A N 1
ATOM 919 C CA . LEU A 1 110 ? -0.555 0.712 23.047 1.00 55.84 110 LEU A CA 1
ATOM 920 C C . LEU A 1 110 ? -1.872 1.317 23.566 1.00 55.84 110 LEU A C 1
ATOM 922 O O . LEU A 1 110 ? -2.033 1.446 24.772 1.00 55.84 110 LEU A O 1
ATOM 926 N N . ILE A 1 111 ? -2.797 1.700 22.680 1.00 58.47 111 ILE A N 1
ATOM 927 C CA . ILE A 1 111 ? -4.088 2.317 23.045 1.00 58.47 111 ILE A CA 1
ATOM 928 C C . ILE A 1 111 ? -5.233 1.290 23.112 1.00 58.47 111 ILE A C 1
ATOM 930 O O . ILE A 1 111 ? -6.229 1.521 23.786 1.00 58.47 111 ILE A O 1
ATOM 934 N N . GLY A 1 112 ? -5.107 0.155 22.422 1.00 50.59 112 GLY A N 1
ATOM 935 C CA . GLY A 1 112 ? -6.154 -0.857 22.241 1.00 50.59 112 GLY A CA 1
ATOM 936 C C . GLY A 1 112 ? -6.226 -1.946 23.313 1.00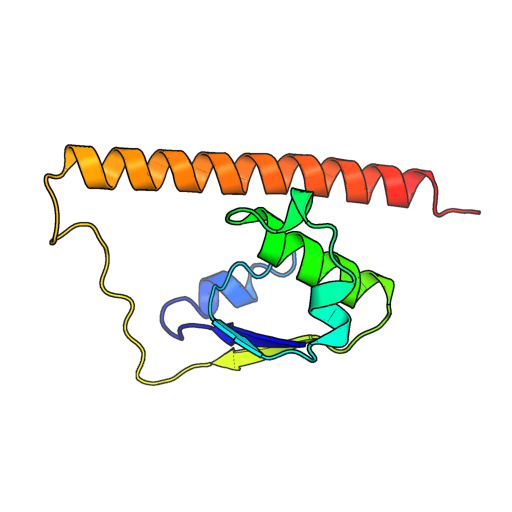 50.59 112 GLY A C 1
ATOM 937 O O . GLY A 1 112 ? -6.944 -2.922 23.118 1.00 50.59 112 GLY A O 1
ATOM 938 N N . THR A 1 113 ? -5.500 -1.812 24.423 1.00 41.91 113 THR A N 1
ATOM 939 C CA . THR A 1 113 ? -5.761 -2.571 25.656 1.00 41.91 113 THR A CA 1
ATOM 940 C C . THR A 1 113 ? -6.555 -1.688 26.615 1.00 41.91 113 THR A C 1
ATOM 942 O O . THR A 1 113 ? -5.982 -1.065 27.509 1.00 41.91 113 THR A O 1
ATOM 945 N N . GLY A 1 114 ? -7.862 -1.596 26.381 1.00 35.66 114 GLY A N 1
ATOM 946 C CA . GLY A 1 114 ? -8.834 -0.899 27.221 1.00 35.66 114 GLY A CA 1
ATOM 947 C C . GLY A 1 114 ? -10.224 -1.433 26.943 1.00 35.66 114 GLY A C 1
ATOM 948 O O . GLY A 1 114 ? -10.631 -1.349 25.763 1.00 35.66 114 GLY A O 1
#

Sequence (114 aa):
MTVGMIPKWRWVNELNESIPLLSGQRAMKREIFEQVPEDLRKGYQIEEALNYYCQTNDQRVKTIDLDGIEHLQKIPKSNFLSGLKGYFKMIWQVAKIFVVMRFVRIFKFLIGTG

Foldseek 3Di:
DEAEDAVVCVVVVVVPPPAQRQGPDDDDDPVLQVPQDPVQCDDSSSSVSSRVSCVVVVHDYHYDYDPPDDDDQCCVPDDNVVSVVVVVVNVVVSVVSSVVVVVVVVVCVVVVPD

pLDDT: mean 73.12, std 11.99, range [35.66, 89.25]

Secondary structure (DSSP, 8-state):
-EEEE-GGGHHHHHT-TTS----S-EE--HHHHHTS-GGG-STTHHHHHHHHHHHHTTPPPEEEE-TT-----STTTS-HHHHHHHHHHHHHHHHHHHHHHHHHHHHHHHHS--